Protein AF-A0A843WQ43-F1 (afdb_monomer)

Foldseek 3Di:
DDDDDDDDDPPPPVVVVVVVVFDWFWWFFDPPPDPDDDTDIDTHTPDDVVNCVCQQADCPDPPHRIDTPVRVVVVVPPDPPPD

Nearest PDB structures (foldseek):
  8glv-assembly1_JG  TM=2.025E-01  e=5.378E+00  Chlamydomonas reinhardt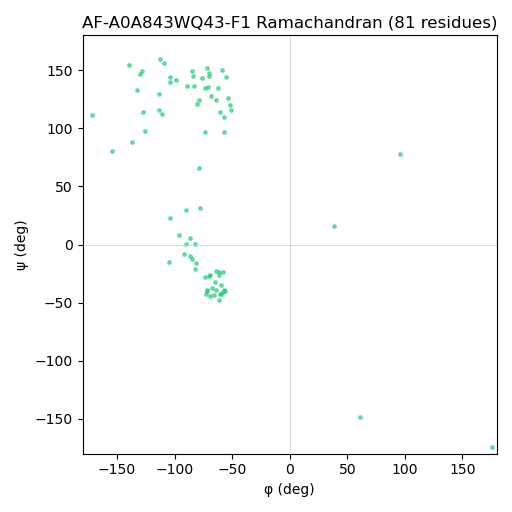ii
  2cq4-assembly1_A  TM=2.218E-01  e=8.362E+00  Homo sapiens

Solvent-accessible surface area (backbone atoms only — not comparable to full-atom values): 5379 Å² total; per-residue (Å²): 136,92,81,89,82,81,88,74,89,70,84,52,63,61,56,55,55,46,56,76,64,40,53,69,47,51,24,34,62,33,84,91,62,50,91,62,97,60,96,57,83,45,81,42,67,40,81,49,86,62,61,69,50,50,65,60,66,28,67,59,56,95,83,29,40,22,42,42,46,67,67,50,50,63,70,66,53,69,82,77,78,85,123

Mean predicted aligned error: 12.24 Å

Sequence (83 aa):
MAGVGGGTDKKYPLFVKLALSCICRFGFHRPPFNSVNHLHLHCLALPFIPRWKTVKYASLGPLGGFIEAEKLLEKLKPPTETK

Organism: Colocasia esculenta (NCBI:txid4460)

Structure (mmCIF, N/CA/C/O backbone):
data_AF-A0A843WQ43-F1
#
_entry.id   AF-A0A843WQ43-F1
#
loop_
_atom_site.group_PDB
_atom_site.id
_atom_site.type_symbol
_atom_site.label_atom_id
_atom_site.label_alt_id
_atom_site.label_comp_id
_atom_site.label_asym_id
_atom_site.label_entity_id
_atom_site.label_seq_id
_atom_site.pdbx_PDB_ins_code
_atom_site.Ca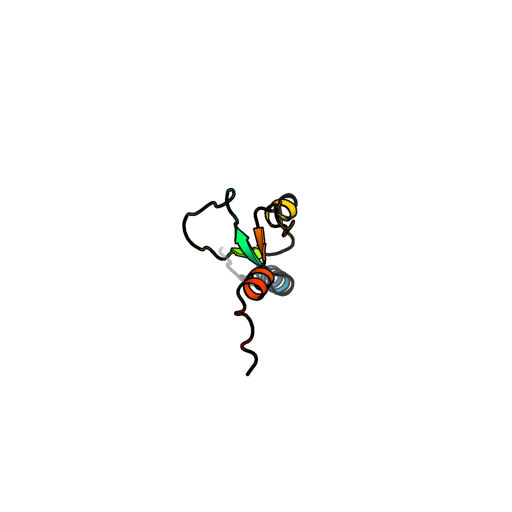rtn_x
_atom_site.Cartn_y
_atom_site.Cartn_z
_atom_site.occupancy
_atom_site.B_iso_or_equiv
_atom_site.auth_seq_id
_atom_site.auth_comp_id
_atom_site.auth_asym_id
_atom_site.auth_atom_id
_atom_site.pdbx_PDB_model_num
ATOM 1 N N . MET A 1 1 ? 28.925 -31.541 -39.762 1.00 40.94 1 MET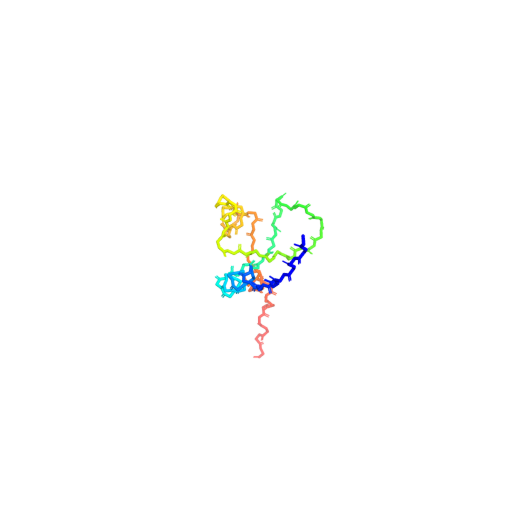 A N 1
ATOM 2 C CA . MET A 1 1 ? 29.330 -32.410 -38.640 1.00 40.94 1 MET A CA 1
ATOM 3 C C . MET A 1 1 ? 28.958 -31.682 -37.360 1.00 40.94 1 MET A C 1
ATOM 5 O O . MET A 1 1 ? 29.388 -30.552 -37.175 1.00 40.94 1 MET A O 1
ATOM 9 N N . ALA A 1 2 ? 28.028 -32.252 -36.597 1.00 43.50 2 ALA A N 1
ATOM 10 C CA . ALA A 1 2 ? 27.489 -31.672 -35.374 1.00 43.50 2 ALA A CA 1
ATOM 11 C C . ALA A 1 2 ? 28.535 -31.672 -34.248 1.00 43.50 2 ALA A C 1
ATOM 13 O O . ALA A 1 2 ? 29.347 -32.589 -34.161 1.00 43.50 2 ALA A O 1
ATOM 14 N N . GLY A 1 3 ? 28.467 -30.668 -33.376 1.00 37.44 3 GLY A N 1
ATOM 15 C CA . GLY A 1 3 ? 29.241 -30.577 -32.142 1.00 37.44 3 GLY A CA 1
ATOM 16 C C . GLY A 1 3 ? 28.497 -29.708 -31.134 1.00 37.44 3 GLY A C 1
ATOM 17 O O . GLY A 1 3 ? 28.755 -28.517 -31.021 1.00 37.44 3 GLY A O 1
ATOM 18 N N . VAL A 1 4 ? 27.512 -30.311 -30.469 1.00 48.66 4 VAL A N 1
ATOM 19 C CA . VAL A 1 4 ? 26.787 -29.773 -29.310 1.00 48.66 4 VAL A CA 1
ATOM 20 C C . VAL A 1 4 ? 27.725 -29.784 -28.101 1.00 48.66 4 VAL A C 1
ATOM 22 O O . VAL A 1 4 ? 28.369 -30.800 -27.852 1.00 48.66 4 VAL A O 1
ATOM 25 N N . GLY A 1 5 ? 27.773 -28.705 -27.314 1.00 36.75 5 GLY A N 1
ATOM 26 C CA . GLY A 1 5 ? 28.490 -28.724 -26.038 1.00 36.75 5 GLY A CA 1
ATOM 27 C C . GLY A 1 5 ? 28.283 -27.484 -25.169 1.00 36.75 5 GLY A C 1
ATOM 28 O O . GLY A 1 5 ? 28.811 -26.422 -25.472 1.00 36.75 5 GLY A O 1
ATOM 29 N N . GLY A 1 6 ? 27.581 -27.667 -24.045 1.00 36.00 6 GLY A N 1
ATOM 30 C CA . GLY A 1 6 ? 27.904 -26.990 -22.783 1.00 36.00 6 GLY A CA 1
ATOM 31 C C . GLY A 1 6 ? 27.145 -25.707 -22.446 1.00 36.00 6 GLY A C 1
ATOM 32 O O . GLY A 1 6 ? 27.704 -24.616 -22.505 1.00 36.00 6 GLY A O 1
ATOM 33 N N . GLY A 1 7 ? 25.900 -25.843 -21.980 1.00 50.94 7 GLY A N 1
ATOM 34 C CA . GLY A 1 7 ? 25.278 -24.826 -21.132 1.00 50.94 7 GLY A CA 1
ATOM 35 C C . GLY A 1 7 ? 26.051 -24.668 -19.818 1.00 50.94 7 GLY A C 1
ATOM 36 O O . GLY A 1 7 ? 26.424 -25.656 -19.199 1.00 50.94 7 GLY A O 1
ATOM 37 N N . THR A 1 8 ? 26.302 -23.422 -19.410 1.00 46.12 8 THR A N 1
ATOM 38 C CA . THR A 1 8 ? 26.719 -23.077 -18.042 1.00 46.12 8 THR A CA 1
ATOM 39 C C . THR A 1 8 ? 25.952 -21.831 -17.585 1.00 46.12 8 THR A C 1
ATOM 41 O O . THR A 1 8 ? 26.327 -20.694 -17.859 1.00 46.12 8 THR A O 1
ATOM 44 N N . ASP A 1 9 ? 24.770 -22.047 -17.011 1.00 54.25 9 ASP A N 1
ATOM 45 C CA . ASP A 1 9 ? 24.276 -21.618 -15.684 1.00 54.25 9 ASP A CA 1
ATOM 46 C C . ASP A 1 9 ? 24.623 -20.224 -15.112 1.00 54.25 9 ASP A C 1
ATOM 48 O O . ASP A 1 9 ? 24.417 -19.969 -13.926 1.00 54.25 9 ASP A O 1
ATOM 52 N N . LYS A 1 10 ? 25.105 -19.262 -15.902 1.00 49.59 10 LYS A N 1
ATOM 53 C CA . LYS A 1 10 ? 25.520 -17.933 -15.404 1.00 49.59 10 LYS A CA 1
ATOM 54 C C . LYS A 1 10 ? 24.448 -16.848 -15.526 1.00 49.59 10 LYS A C 1
ATOM 56 O O . LYS A 1 10 ? 24.730 -15.684 -15.257 1.00 49.59 10 LYS A O 1
ATOM 61 N N . LYS A 1 11 ? 23.212 -17.195 -15.901 1.00 47.97 11 LYS A N 1
ATOM 62 C CA . LYS A 1 11 ? 22.121 -16.213 -16.078 1.00 47.97 11 LYS A CA 1
ATOM 63 C C . LYS A 1 11 ? 21.424 -15.820 -14.767 1.00 47.97 11 LYS A C 1
ATOM 65 O O . LYS A 1 11 ? 20.838 -14.746 -14.681 1.00 47.97 11 LYS A O 1
ATOM 70 N N . TYR A 1 12 ? 21.528 -16.655 -13.736 1.00 51.22 12 TYR A N 1
ATOM 71 C CA . TYR A 1 12 ? 20.805 -16.504 -12.469 1.00 51.22 12 TYR A CA 1
ATOM 72 C C . TYR A 1 12 ? 21.605 -16.003 -11.243 1.00 51.22 12 TYR A C 1
ATOM 74 O O . TYR A 1 12 ? 20.955 -15.553 -10.298 1.00 51.22 12 TYR A O 1
ATOM 82 N N . PRO A 1 13 ? 22.959 -15.977 -11.192 1.00 52.78 13 PRO A N 1
ATOM 83 C CA . PRO A 1 13 ? 23.663 -15.547 -9.983 1.00 52.78 13 PRO A CA 1
ATOM 84 C C . PRO A 1 13 ? 23.514 -14.041 -9.728 1.00 52.78 13 PRO A C 1
ATOM 86 O O . PRO A 1 13 ? 23.538 -13.618 -8.576 1.00 52.78 13 PRO A O 1
ATOM 89 N N . LEU A 1 14 ? 23.298 -13.230 -10.774 1.00 56.19 14 LEU A N 1
ATOM 90 C CA . LEU A 1 14 ? 23.022 -11.800 -10.621 1.00 56.19 14 LEU A CA 1
ATOM 91 C C . LEU A 1 14 ? 21.618 -11.554 -10.058 1.00 56.19 14 LEU A C 1
ATOM 93 O O . LEU A 1 14 ? 21.465 -10.701 -9.197 1.00 56.19 14 LEU A O 1
ATOM 97 N N . PHE A 1 15 ? 20.613 -12.324 -10.488 1.00 54.59 15 PHE A N 1
ATOM 98 C CA . PHE A 1 15 ? 19.235 -12.171 -10.012 1.00 54.59 15 PHE A CA 1
ATOM 99 C C . PHE A 1 15 ? 19.099 -12.567 -8.535 1.00 54.59 15 PHE A C 1
ATOM 101 O O . PHE A 1 15 ? 18.418 -11.883 -7.781 1.00 54.59 15 PHE A O 1
ATOM 108 N N . VAL A 1 16 ? 19.813 -13.612 -8.098 1.00 56.62 16 VAL A N 1
ATOM 109 C CA . VAL A 1 16 ? 19.838 -14.043 -6.688 1.00 56.62 16 VAL A CA 1
ATOM 110 C C . VAL A 1 16 ? 20.623 -13.064 -5.805 1.00 56.62 16 VAL A C 1
ATOM 112 O O . VAL A 1 16 ? 20.169 -12.734 -4.713 1.00 5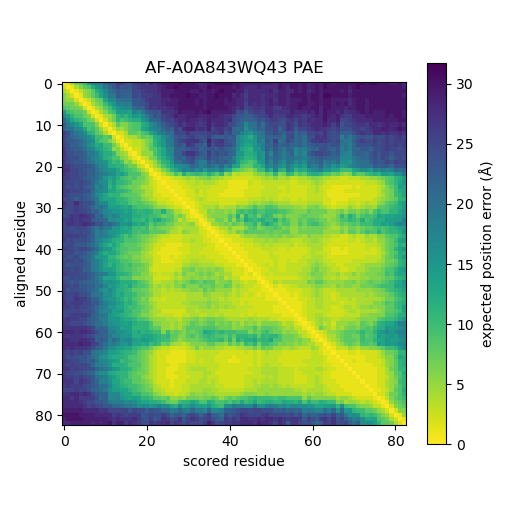6.62 16 VAL A O 1
ATOM 115 N N . LYS A 1 17 ? 21.755 -12.518 -6.278 1.00 51.12 17 LYS A N 1
ATOM 116 C CA . LYS A 1 17 ? 22.465 -11.434 -5.566 1.00 51.12 17 LYS A CA 1
ATOM 117 C C . LYS A 1 17 ? 21.632 -10.157 -5.475 1.00 51.12 17 LYS A C 1
ATOM 119 O O . LYS A 1 17 ? 21.640 -9.502 -4.438 1.00 51.12 17 LYS A O 1
ATOM 124 N N . LEU A 1 18 ? 20.907 -9.821 -6.543 1.00 55.12 18 LEU A N 1
ATOM 125 C CA . LEU A 1 18 ? 20.011 -8.674 -6.562 1.00 55.12 18 LEU A CA 1
ATOM 126 C C . LEU A 1 18 ? 18.854 -8.895 -5.586 1.00 55.12 18 LEU A C 1
ATOM 128 O O . LEU A 1 18 ? 18.607 -8.004 -4.788 1.00 55.12 18 LEU A O 1
ATOM 132 N N . ALA A 1 19 ? 18.255 -10.092 -5.556 1.00 56.12 19 ALA A N 1
ATOM 133 C CA . ALA A 1 19 ? 17.202 -10.479 -4.614 1.00 56.12 19 ALA A CA 1
ATOM 134 C C . ALA A 1 19 ? 17.643 -10.401 -3.143 1.00 56.12 19 ALA A C 1
ATOM 136 O O . ALA A 1 19 ? 16.849 -9.992 -2.302 1.00 56.12 19 ALA A O 1
ATOM 137 N N . LEU A 1 20 ? 18.909 -10.706 -2.832 1.00 58.19 20 LEU A N 1
ATOM 138 C CA . LEU A 1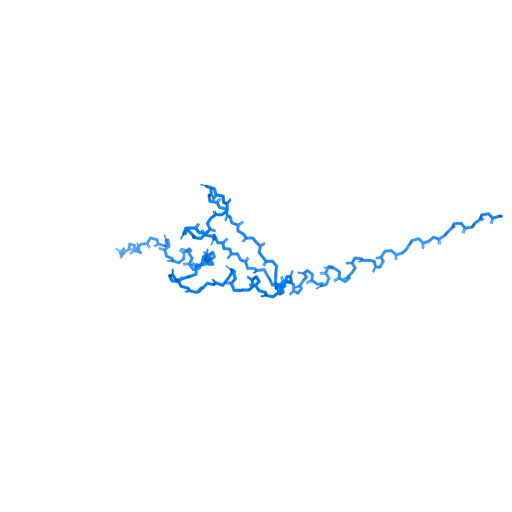 20 ? 19.470 -10.485 -1.492 1.00 58.19 20 LEU A CA 1
ATOM 139 C C . LEU A 1 20 ? 19.639 -8.990 -1.148 1.00 58.19 20 LEU A C 1
ATOM 141 O O . LEU A 1 20 ? 19.622 -8.629 0.023 1.00 58.19 20 LEU A O 1
ATOM 145 N N . SER A 1 21 ? 19.794 -8.121 -2.154 1.00 59.66 21 SER A N 1
ATOM 146 C CA . SER A 1 21 ? 19.830 -6.654 -1.995 1.00 59.66 21 SER A CA 1
ATOM 147 C C . SER A 1 21 ? 18.463 -5.972 -2.149 1.00 59.66 21 SER A C 1
ATOM 149 O O . SER A 1 21 ? 18.344 -4.769 -1.910 1.00 59.66 21 SER A O 1
ATOM 151 N N . CYS A 1 22 ? 17.432 -6.710 -2.571 1.00 62.47 22 CYS A N 1
ATOM 152 C CA . CYS A 1 22 ? 16.087 -6.188 -2.758 1.00 62.47 22 CYS A CA 1
ATOM 153 C C . CYS A 1 22 ? 15.454 -5.975 -1.388 1.00 62.47 22 CYS A C 1
ATOM 155 O O . CYS A 1 22 ? 14.894 -6.892 -0.791 1.00 62.47 22 CYS A O 1
ATOM 157 N N . ILE A 1 23 ? 15.514 -4.742 -0.897 1.00 81.19 23 ILE A N 1
ATOM 158 C CA . ILE A 1 23 ? 14.708 -4.333 0.249 1.00 81.19 23 ILE A CA 1
ATOM 159 C C . ILE A 1 23 ? 13.238 -4.419 -0.179 1.00 81.19 23 ILE A C 1
ATOM 161 O O . ILE A 1 23 ? 12.841 -3.824 -1.181 1.00 81.19 23 ILE A O 1
ATOM 165 N N . CYS A 1 24 ? 12.431 -5.169 0.565 1.00 87.88 24 CYS A N 1
ATOM 166 C CA . CYS A 1 24 ? 10.997 -5.282 0.321 1.00 87.88 24 CYS A CA 1
ATOM 167 C C . CYS A 1 24 ? 10.228 -4.355 1.260 1.00 87.88 24 CYS A C 1
ATOM 169 O O . CYS A 1 24 ? 10.566 -4.223 2.434 1.00 87.88 24 CYS A O 1
ATOM 171 N N . ARG A 1 25 ? 9.167 -3.731 0.748 1.00 89.94 25 ARG A N 1
ATOM 172 C CA . ARG A 1 25 ? 8.214 -2.954 1.543 1.00 89.94 25 ARG A CA 1
ATOM 173 C C . ARG A 1 25 ? 6.859 -3.642 1.543 1.00 89.94 25 ARG A C 1
ATOM 175 O O . ARG A 1 25 ? 6.316 -3.944 0.480 1.00 89.94 25 ARG A O 1
ATOM 182 N N . PHE A 1 26 ? 6.300 -3.817 2.735 1.00 93.50 26 PHE A N 1
ATOM 183 C CA . PHE A 1 26 ? 4.976 -4.390 2.933 1.00 93.50 26 PHE A CA 1
ATOM 184 C C . PHE A 1 26 ? 3.945 -3.315 3.273 1.00 93.50 26 PHE A C 1
ATOM 186 O O . PHE A 1 26 ? 4.224 -2.398 4.049 1.00 93.50 26 PHE A O 1
ATOM 193 N N . GLY A 1 27 ? 2.737 -3.419 2.719 1.00 93.88 27 GLY A N 1
ATOM 194 C CA . GLY A 1 27 ? 1.663 -2.487 3.065 1.00 93.88 27 GLY A CA 1
ATOM 195 C C . GLY A 1 27 ? 0.371 -2.659 2.277 1.00 93.88 27 GLY A C 1
ATOM 196 O O . GLY A 1 27 ? 0.222 -3.588 1.487 1.00 93.88 27 GLY A O 1
ATOM 197 N N . PHE A 1 28 ? -0.565 -1.743 2.505 1.00 92.81 28 PHE A N 1
ATOM 198 C CA . PHE A 1 28 ? -1.941 -1.798 2.015 1.00 92.81 28 PHE A CA 1
ATOM 199 C C . PHE A 1 28 ? -2.324 -0.497 1.300 1.00 92.81 28 PHE A C 1
ATOM 201 O O . PHE A 1 28 ? -1.861 0.587 1.670 1.00 92.81 28 PHE A O 1
ATOM 208 N N . HIS A 1 29 ? -3.207 -0.584 0.301 1.00 92.44 29 HIS A N 1
ATOM 209 C CA . HIS A 1 29 ? -3.845 0.601 -0.279 1.00 92.44 29 HIS A CA 1
ATOM 210 C C . HIS A 1 29 ? -4.946 1.133 0.643 1.00 92.44 29 HIS A C 1
ATOM 212 O O . HIS A 1 29 ? -5.683 0.360 1.255 1.00 92.44 29 HIS A O 1
ATOM 218 N N . ARG A 1 30 ? -5.081 2.458 0.708 1.00 87.06 30 ARG A N 1
ATOM 219 C CA . ARG A 1 30 ? -6.177 3.146 1.395 1.00 87.06 30 ARG A CA 1
ATOM 220 C C . ARG A 1 30 ? -7.195 3.693 0.391 1.00 87.06 30 ARG A C 1
ATOM 222 O O . ARG A 1 30 ? -6.784 4.176 -0.669 1.00 87.06 30 ARG A O 1
ATOM 229 N N . PRO A 1 31 ? -8.498 3.673 0.724 1.00 83.75 31 PRO A N 1
ATOM 230 C CA . PRO A 1 31 ? -9.510 4.353 -0.072 1.00 83.75 31 PRO A CA 1
ATOM 231 C C . PRO A 1 31 ? -9.210 5.846 -0.267 1.00 83.75 31 PRO A C 1
ATOM 233 O O . PRO A 1 31 ? -8.670 6.468 0.651 1.00 83.75 31 PRO A O 1
ATOM 236 N N . PRO A 1 32 ? -9.535 6.427 -1.441 1.00 79.88 32 PRO A N 1
ATOM 237 C CA . PRO A 1 32 ? -10.249 5.825 -2.582 1.00 79.88 32 PRO A CA 1
ATOM 238 C C . PRO A 1 32 ? -9.347 5.080 -3.590 1.00 79.88 32 PRO A C 1
ATOM 240 O O . PRO A 1 32 ? -9.812 4.661 -4.645 1.00 79.88 32 PRO A O 1
ATOM 243 N N . PHE A 1 33 ? -8.049 4.927 -3.315 1.00 76.69 33 PHE A N 1
ATOM 244 C CA . PHE A 1 33 ? -7.064 4.398 -4.272 1.00 76.69 33 PHE A CA 1
ATOM 245 C C . PHE A 1 33 ? -6.898 2.871 -4.213 1.00 76.69 33 PHE A C 1
ATOM 247 O O . PHE A 1 33 ? -5.824 2.327 -4.482 1.00 76.69 33 PHE A O 1
ATOM 254 N N . ASN A 1 34 ? -7.957 2.164 -3.843 1.00 75.38 34 ASN A N 1
ATOM 255 C CA . ASN A 1 34 ? -8.023 0.713 -3.788 1.00 75.38 34 ASN A CA 1
ATOM 256 C C . ASN A 1 34 ? -8.271 0.144 -5.192 1.00 75.38 34 ASN A C 1
ATOM 258 O O . ASN A 1 34 ? -9.262 0.447 -5.843 1.00 75.38 34 ASN A O 1
ATOM 262 N N . SER A 1 35 ? -7.353 -0.701 -5.667 1.00 76.25 35 SER A N 1
ATOM 263 C CA . SER A 1 35 ? -7.510 -1.413 -6.947 1.00 76.25 35 SER A CA 1
ATOM 264 C C . SER A 1 35 ? -8.388 -2.664 -6.835 1.00 76.25 35 SER A C 1
ATOM 266 O O . SER A 1 35 ? -8.812 -3.205 -7.849 1.00 76.25 35 SER A O 1
ATOM 268 N N . VAL A 1 36 ? -8.626 -3.147 -5.612 1.00 84.25 36 VAL A N 1
ATOM 269 C CA . VAL A 1 36 ? -9.418 -4.344 -5.305 1.00 84.25 36 VAL A CA 1
ATOM 270 C C . VAL A 1 36 ? -10.279 -4.100 -4.065 1.00 84.25 36 VAL A C 1
ATOM 272 O O . VAL A 1 36 ? -9.925 -3.285 -3.213 1.00 84.25 36 VAL A O 1
ATOM 275 N N . ASN A 1 37 ? -11.395 -4.825 -3.953 1.00 85.06 37 ASN A N 1
ATOM 276 C CA . ASN A 1 37 ? -12.384 -4.640 -2.880 1.00 85.06 37 ASN A CA 1
ATOM 277 C C . ASN A 1 37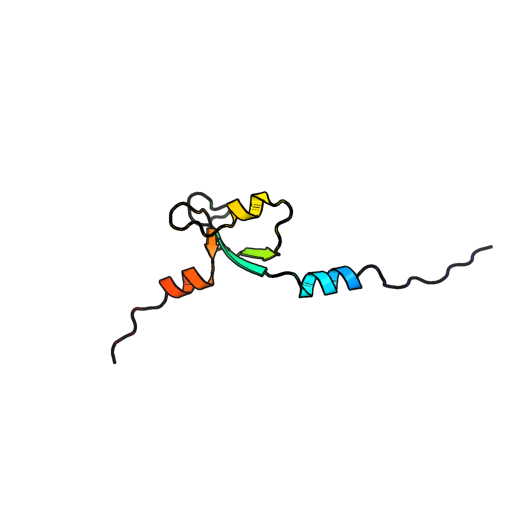 ? -12.126 -5.494 -1.627 1.00 85.06 37 ASN A C 1
ATOM 279 O O . ASN A 1 37 ? -12.907 -5.440 -0.683 1.00 85.06 37 ASN A O 1
ATOM 283 N N .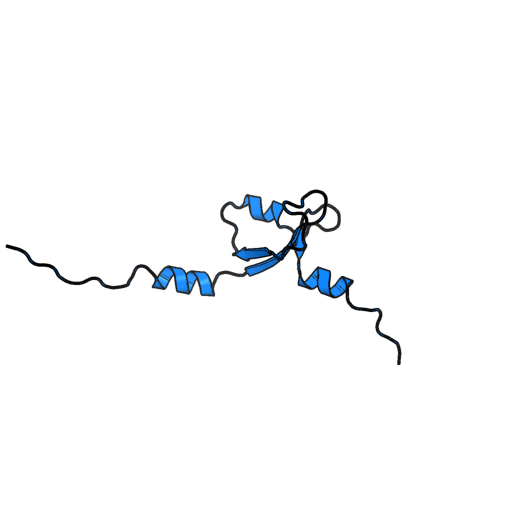 HIS A 1 38 ? -11.057 -6.292 -1.609 1.00 88.12 38 HIS A N 1
ATOM 284 C CA . HIS A 1 38 ? -10.668 -7.109 -0.460 1.00 88.12 38 HIS A CA 1
ATOM 285 C C . HIS A 1 38 ? -9.354 -6.613 0.145 1.00 88.12 38 HIS A C 1
ATOM 287 O O . HIS A 1 38 ? -8.562 -5.934 -0.513 1.00 88.12 38 HIS A O 1
ATOM 293 N N . LEU A 1 39 ? -9.115 -6.978 1.405 1.00 90.06 39 LEU A N 1
ATOM 294 C CA . LEU A 1 39 ? -7.845 -6.714 2.068 1.00 90.06 39 LEU A CA 1
ATOM 295 C C . LEU A 1 39 ? -6.718 -7.416 1.301 1.00 90.06 39 LEU A C 1
ATOM 297 O O . LEU A 1 39 ? -6.666 -8.640 1.243 1.00 90.06 39 LEU A O 1
ATOM 301 N N . HIS A 1 40 ? -5.819 -6.631 0.715 1.00 93.12 40 HIS A N 1
ATOM 302 C CA . HIS A 1 40 ? -4.732 -7.128 -0.120 1.00 93.12 40 HIS A CA 1
ATOM 303 C C . HIS A 1 40 ? -3.404 -6.557 0.376 1.00 93.12 40 HIS A C 1
ATOM 305 O O . HIS A 1 40 ? -3.172 -5.347 0.316 1.00 93.12 40 HIS A O 1
ATOM 311 N N . LEU A 1 41 ? -2.540 -7.440 0.881 1.00 93.31 41 LEU A N 1
ATOM 312 C CA . LEU A 1 41 ? -1.179 -7.102 1.282 1.00 93.31 41 LEU A CA 1
ATOM 313 C C . LEU A 1 41 ? -0.274 -7.019 0.050 1.00 93.31 41 LEU A C 1
ATOM 315 O O . LEU A 1 41 ? -0.127 -7.986 -0.694 1.00 93.31 41 LEU A O 1
ATOM 319 N N . HIS A 1 42 ? 0.392 -5.886 -0.126 1.00 93.12 42 HIS A N 1
ATOM 320 C CA . HIS A 1 42 ? 1.438 -5.726 -1.126 1.00 93.12 42 HIS A CA 1
ATOM 321 C C . HIS A 1 42 ? 2.800 -6.110 -0.556 1.00 93.12 42 HIS A C 1
ATOM 323 O O . HIS A 1 42 ? 3.156 -5.670 0.533 1.00 93.12 42 HIS A O 1
ATOM 329 N N . CYS A 1 43 ? 3.581 -6.853 -1.340 1.00 93.12 43 CYS A N 1
ATOM 330 C CA . CYS A 1 43 ? 5.024 -7.009 -1.177 1.00 93.12 43 CYS A CA 1
ATOM 331 C C . CYS A 1 43 ? 5.705 -6.299 -2.352 1.00 93.12 43 CYS A C 1
ATOM 333 O O . CYS A 1 43 ? 5.532 -6.691 -3.508 1.00 93.12 43 CYS A O 1
ATOM 335 N N . LEU A 1 44 ? 6.408 -5.203 -2.076 1.00 90.81 44 LEU A N 1
ATOM 336 C CA . LEU A 1 44 ? 6.966 -4.315 -3.091 1.00 90.81 44 LEU A CA 1
ATOM 337 C C . LEU A 1 44 ? 8.491 -4.360 -3.049 1.00 90.81 44 LEU A C 1
ATOM 339 O O . LEU A 1 44 ? 9.088 -3.931 -2.066 1.00 90.81 44 LEU A O 1
ATOM 343 N N . ALA A 1 45 ? 9.120 -4.833 -4.124 1.00 89.25 45 ALA A N 1
ATOM 344 C CA . ALA A 1 45 ? 10.573 -4.812 -4.254 1.00 89.25 45 ALA A CA 1
ATOM 345 C C . ALA A 1 45 ? 11.087 -3.388 -4.530 1.00 89.25 45 ALA A C 1
ATOM 347 O O . ALA A 1 45 ? 10.541 -2.6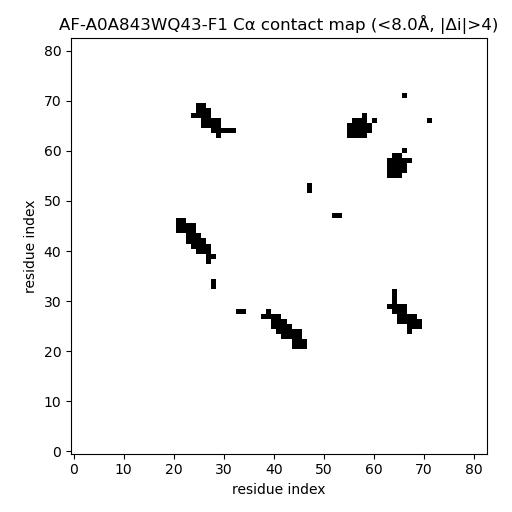69 -5.377 1.00 89.25 45 ALA A O 1
ATOM 348 N N . LEU A 1 46 ? 12.150 -2.997 -3.827 1.00 87.69 46 LEU A N 1
ATOM 349 C CA . LEU A 1 46 ? 12.859 -1.733 -4.005 1.00 87.69 46 LEU A CA 1
ATOM 350 C C . LEU A 1 46 ? 14.249 -1.955 -4.634 1.00 87.69 46 LEU A C 1
ATOM 352 O O . LEU A 1 46 ? 14.829 -3.031 -4.476 1.00 87.69 46 LEU A O 1
ATOM 356 N N . PRO A 1 47 ? 14.810 -0.929 -5.304 1.00 87.19 47 PRO A N 1
ATOM 357 C CA . PRO A 1 47 ? 14.179 0.355 -5.629 1.00 87.19 47 PRO A CA 1
ATOM 358 C C . PRO A 1 47 ? 13.108 0.210 -6.722 1.00 87.19 47 PRO A C 1
ATOM 360 O O . PRO A 1 47 ? 13.190 -0.661 -7.583 1.00 87.19 47 PRO A O 1
ATOM 363 N N . PHE A 1 48 ? 12.100 1.087 -6.723 1.00 85.75 48 PHE A N 1
ATOM 364 C CA . PHE A 1 48 ? 11.063 1.043 -7.751 1.00 85.75 48 PHE A CA 1
ATOM 365 C C . PHE A 1 48 ? 11.601 1.431 -9.134 1.00 85.75 48 PHE A C 1
ATOM 367 O O . PHE A 1 48 ? 12.153 2.517 -9.330 1.00 85.75 48 PHE A O 1
ATOM 374 N N . ILE A 1 49 ? 11.345 0.572 -10.119 1.00 84.44 49 ILE A N 1
ATOM 375 C CA . ILE A 1 49 ? 11.603 0.824 -11.537 1.00 84.44 49 ILE A CA 1
ATOM 376 C C . ILE A 1 49 ? 10.266 0.582 -12.242 1.00 84.44 49 ILE A C 1
ATOM 378 O O . ILE A 1 49 ? 9.868 -0.568 -12.427 1.00 84.44 49 ILE A O 1
ATOM 382 N N . PRO A 1 50 ? 9.474 1.623 -12.537 1.00 86.56 50 PRO A N 1
ATOM 383 C CA . PRO A 1 50 ? 9.814 3.047 -12.611 1.00 86.56 50 PRO A CA 1
ATOM 384 C C . PRO A 1 50 ? 9.776 3.809 -11.271 1.00 86.56 50 PRO A C 1
ATOM 386 O O . PRO A 1 50 ? 8.938 3.543 -10.410 1.00 86.56 50 PRO A O 1
ATOM 389 N N . ARG A 1 51 ? 10.628 4.840 -11.144 1.00 86.00 51 ARG A N 1
ATOM 390 C CA . ARG A 1 51 ? 10.824 5.622 -9.903 1.00 86.00 51 ARG A CA 1
ATOM 391 C C . ARG A 1 51 ? 9.577 6.364 -9.403 1.00 86.00 51 ARG A C 1
ATOM 393 O O . ARG A 1 51 ? 9.457 6.582 -8.204 1.00 86.00 51 ARG A O 1
ATOM 400 N N . TRP A 1 52 ? 8.626 6.723 -10.273 1.00 86.75 52 TRP A N 1
ATOM 401 C CA . TRP A 1 52 ? 7.385 7.402 -9.854 1.00 86.75 52 TRP A CA 1
ATOM 402 C C . TRP A 1 52 ? 6.512 6.532 -8.937 1.00 86.75 52 TRP A C 1
ATOM 404 O O . TRP A 1 52 ? 5.744 7.056 -8.130 1.00 86.75 52 TRP A O 1
ATOM 414 N N . LYS A 1 53 ? 6.670 5.199 -8.991 1.00 87.25 53 LYS A N 1
ATOM 415 C CA . LYS A 1 53 ? 5.989 4.283 -8.067 1.00 87.25 53 LYS A CA 1
ATOM 416 C C . LYS A 1 53 ? 6.392 4.525 -6.611 1.00 87.25 53 LYS A C 1
ATOM 418 O O . LYS A 1 53 ? 5.585 4.250 -5.732 1.00 87.25 53 LYS A O 1
ATOM 423 N N . THR A 1 54 ? 7.561 5.115 -6.349 1.00 87.12 54 THR A N 1
ATOM 424 C CA . THR A 1 54 ? 7.93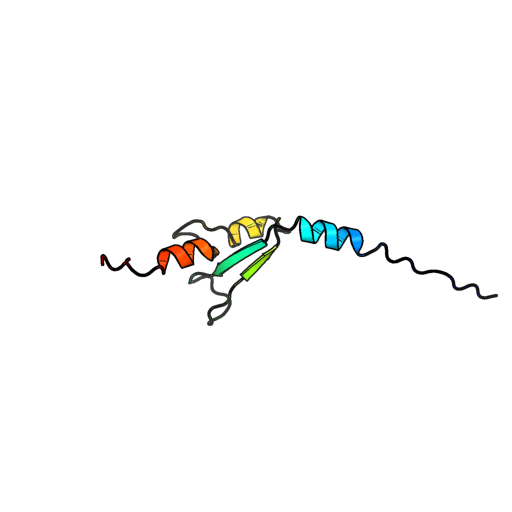9 5.550 -4.998 1.00 87.12 54 THR A CA 1
ATOM 425 C C . THR A 1 54 ? 6.911 6.512 -4.414 1.00 87.12 54 THR A C 1
ATOM 427 O O . THR A 1 54 ? 6.575 6.371 -3.249 1.00 87.12 54 THR A O 1
ATOM 430 N N . VAL A 1 55 ? 6.363 7.433 -5.217 1.00 86.00 55 VAL A N 1
ATOM 431 C CA . VAL A 1 55 ? 5.327 8.380 -4.771 1.00 86.00 55 VAL A CA 1
ATOM 432 C C . VAL A 1 55 ? 3.989 7.666 -4.571 1.00 86.00 55 VAL A C 1
ATOM 434 O O . VAL A 1 55 ? 3.333 7.866 -3.553 1.00 86.00 55 VAL A O 1
ATOM 437 N N . LYS A 1 56 ? 3.610 6.771 -5.496 1.00 84.00 56 LYS A N 1
ATOM 438 C CA . LYS A 1 56 ? 2.372 5.974 -5.394 1.00 84.00 56 LYS A CA 1
ATOM 439 C C . LYS A 1 56 ? 2.327 5.124 -4.116 1.00 84.00 56 LYS A C 1
ATOM 441 O O . LYS A 1 56 ? 1.279 5.027 -3.486 1.00 84.00 56 LYS A O 1
ATOM 446 N N . TYR A 1 57 ? 3.457 4.520 -3.747 1.00 85.69 57 TYR A N 1
ATOM 447 C CA . TYR A 1 57 ? 3.599 3.638 -2.583 1.00 85.69 57 TYR A CA 1
ATOM 448 C C . TYR A 1 57 ? 4.316 4.316 -1.403 1.00 85.69 57 TYR A C 1
ATOM 450 O O . TYR A 1 57 ? 4.905 3.645 -0.548 1.00 85.69 57 TYR A O 1
ATOM 458 N N . ALA A 1 58 ? 4.298 5.651 -1.356 1.00 83.75 58 ALA A N 1
ATOM 459 C CA . ALA A 1 58 ? 4.798 6.408 -0.220 1.00 83.75 58 ALA A CA 1
ATOM 460 C C . ALA A 1 58 ? 3.734 6.500 0.879 1.00 83.75 58 ALA A C 1
ATOM 462 O O . ALA A 1 58 ? 2.564 6.807 0.635 1.00 83.75 58 ALA A O 1
ATOM 463 N N . SER A 1 59 ? 4.170 6.302 2.121 1.00 80.69 59 SER A N 1
ATOM 464 C CA . SER A 1 59 ? 3.357 6.503 3.320 1.00 80.69 59 SER A CA 1
ATOM 465 C C . SER A 1 59 ? 3.277 8.002 3.663 1.00 80.69 59 SER A C 1
ATOM 467 O O . SER A 1 59 ? 3.802 8.452 4.678 1.00 80.69 59 SER A O 1
ATOM 469 N N . LEU A 1 60 ? 2.632 8.807 2.807 1.00 79.50 60 LEU A N 1
ATOM 470 C CA . LEU A 1 60 ? 2.499 10.273 2.971 1.00 79.50 60 LEU A CA 1
ATOM 471 C C . LEU A 1 60 ? 1.422 10.689 3.996 1.00 79.50 60 LEU A C 1
ATOM 473 O O . LEU A 1 60 ? 0.760 11.715 3.850 1.00 79.50 60 LEU A O 1
ATOM 477 N N . GLY A 1 61 ? 1.191 9.880 5.033 1.00 74.31 61 GLY A N 1
ATOM 478 C CA . GLY A 1 61 ? 0.175 10.181 6.048 1.00 74.31 61 GLY A CA 1
ATOM 479 C C . GLY A 1 61 ? -1.244 10.266 5.454 1.00 74.31 61 GLY A C 1
ATOM 480 O O . GLY A 1 61 ? -1.535 9.546 4.504 1.00 74.31 61 GLY A O 1
ATOM 481 N N . PRO A 1 62 ? -2.165 11.094 5.975 1.00 68.50 62 PRO A N 1
ATOM 482 C CA . PRO A 1 62 ? -3.572 11.103 5.547 1.00 68.50 62 PRO A CA 1
ATOM 483 C C . PRO A 1 62 ? -3.773 11.382 4.048 1.00 68.50 62 PRO A C 1
ATOM 485 O O . PRO A 1 62 ? -4.751 10.912 3.484 1.00 68.50 62 PRO A O 1
ATOM 488 N N . LEU A 1 63 ? -2.813 12.043 3.396 1.00 74.62 63 LEU A N 1
ATOM 489 C CA . LEU A 1 63 ? -2.848 12.372 1.968 1.00 74.62 63 LEU A CA 1
ATOM 490 C C . LEU A 1 63 ? -2.331 11.243 1.054 1.00 74.62 63 LEU A C 1
ATOM 492 O O . LEU A 1 63 ? -2.505 11.300 -0.159 1.00 74.62 63 LEU A O 1
ATOM 496 N N . GLY A 1 64 ? -1.676 10.220 1.612 1.00 79.06 64 GLY A N 1
ATOM 497 C CA . GLY A 1 64 ? -1.139 9.092 0.847 1.00 79.06 64 GLY A CA 1
ATOM 498 C C . GLY A 1 64 ? -2.170 7.993 0.571 1.00 79.06 64 GLY A C 1
ATOM 499 O O . GLY A 1 64 ? -2.984 7.663 1.427 1.00 79.06 64 GLY A O 1
ATOM 500 N N . GLY A 1 65 ? -2.083 7.351 -0.595 1.00 88.25 65 GLY A N 1
ATOM 501 C CA . GLY A 1 65 ? -2.908 6.185 -0.942 1.00 88.25 65 GLY A CA 1
ATOM 502 C C . GLY A 1 65 ? -2.392 4.851 -0.388 1.00 88.25 65 GLY A C 1
ATOM 503 O O . GLY A 1 65 ? -3.000 3.816 -0.636 1.00 88.25 65 GLY A O 1
ATOM 504 N N . PHE A 1 66 ? -1.276 4.853 0.347 1.00 91.88 66 PHE A N 1
ATOM 505 C CA . PHE A 1 66 ? -0.620 3.649 0.861 1.00 91.88 66 PHE A CA 1
ATOM 506 C C . PHE A 1 66 ? -0.332 3.774 2.363 1.00 91.88 66 PHE A C 1
ATOM 508 O O . PHE A 1 66 ? -0.103 4.878 2.872 1.00 91.88 66 PHE A O 1
ATOM 515 N N . ILE A 1 67 ? -0.386 2.659 3.090 1.00 92.06 67 ILE A N 1
ATOM 516 C CA . ILE A 1 67 ? 0.032 2.550 4.493 1.00 92.06 67 ILE A CA 1
ATOM 517 C C . ILE A 1 67 ? 0.923 1.320 4.664 1.00 92.06 67 ILE A C 1
ATOM 519 O O . ILE A 1 67 ? 0.600 0.239 4.179 1.00 92.06 67 ILE A O 1
ATOM 523 N N . GLU A 1 68 ? 2.054 1.492 5.343 1.00 93.12 68 GLU A N 1
ATOM 524 C CA . GLU A 1 68 ? 2.978 0.396 5.646 1.00 93.12 68 GLU A CA 1
ATOM 525 C C . GLU A 1 68 ? 2.381 -0.554 6.685 1.00 93.12 68 GLU A C 1
ATOM 527 O O . GLU A 1 68 ? 1.661 -0.127 7.592 1.00 93.12 68 GLU A O 1
ATOM 532 N N . ALA A 1 69 ? 2.677 -1.846 6.538 1.00 93.12 69 ALA A N 1
ATOM 533 C CA . ALA A 1 69 ? 2.079 -2.894 7.359 1.00 93.12 69 ALA A CA 1
ATOM 534 C C . ALA A 1 69 ? 2.398 -2.715 8.852 1.00 93.12 69 ALA A C 1
ATOM 536 O O . ALA A 1 69 ? 1.504 -2.814 9.687 1.00 93.12 69 ALA A O 1
ATOM 537 N N . GLU A 1 70 ? 3.643 -2.372 9.179 1.00 91.50 70 GLU A N 1
ATOM 538 C CA . GLU A 1 70 ? 4.109 -2.148 10.554 1.00 91.50 70 GLU A CA 1
ATOM 539 C C . GLU A 1 70 ? 3.358 -0.988 11.218 1.00 91.50 70 GLU A C 1
ATOM 541 O O . GLU A 1 70 ? 2.782 -1.137 12.293 1.00 91.50 70 GLU A O 1
ATOM 546 N N . LYS A 1 71 ? 3.250 0.143 10.515 1.00 90.12 71 LYS A N 1
ATOM 547 C CA . LYS A 1 71 ? 2.521 1.325 10.990 1.00 90.12 71 LYS A CA 1
ATOM 548 C C . LYS A 1 71 ? 1.022 1.074 11.145 1.00 90.12 71 LYS A C 1
ATOM 550 O O . LYS A 1 71 ? 0.372 1.689 11.989 1.00 90.12 71 LYS A O 1
ATOM 555 N N . LEU A 1 72 ? 0.442 0.212 10.309 1.00 90.81 72 LEU A N 1
ATOM 556 C CA . LEU A 1 72 ? -0.944 -0.216 10.481 1.00 90.81 72 LEU A CA 1
ATOM 557 C C . LEU A 1 72 ? -1.084 -1.104 11.720 1.00 90.81 72 LEU A C 1
ATOM 559 O O . LEU A 1 72 ? -2.001 -0.892 12.507 1.00 90.81 72 LEU A O 1
ATOM 563 N N . LEU A 1 73 ? -0.164 -2.048 11.920 1.00 91.56 73 LEU A N 1
ATOM 564 C CA . LEU A 1 73 ? -0.175 -2.936 13.077 1.00 91.56 73 LEU A CA 1
ATOM 565 C C . LEU A 1 73 ? -0.073 -2.147 14.385 1.00 91.56 73 LEU A C 1
ATOM 567 O O . LEU A 1 73 ? -0.831 -2.414 15.309 1.00 91.56 73 LEU A O 1
ATOM 571 N N . GLU A 1 74 ? 0.790 -1.132 14.446 1.00 91.00 74 GLU A N 1
ATOM 572 C CA . GLU A 1 74 ? 0.896 -0.224 15.595 1.00 91.00 74 GLU A CA 1
ATOM 573 C C . GLU A 1 74 ? -0.424 0.470 15.937 1.00 91.00 74 GLU A C 1
ATOM 575 O O . GLU A 1 74 ? -0.749 0.605 17.112 1.00 91.00 74 GLU A O 1
ATOM 580 N N . LYS A 1 75 ? -1.202 0.868 14.925 1.00 89.06 75 LYS A N 1
ATOM 581 C CA . LYS A 1 75 ? -2.518 1.496 15.118 1.00 89.06 75 LYS A CA 1
ATOM 582 C C . LYS A 1 75 ? -3.603 0.517 15.552 1.00 89.06 75 LYS A C 1
ATOM 584 O O . LYS A 1 75 ? -4.579 0.940 16.158 1.00 89.06 75 LYS A O 1
ATOM 589 N N . LEU A 1 76 ? -3.463 -0.752 15.179 1.00 90.38 76 LEU A N 1
ATOM 590 C CA . LEU A 1 76 ? -4.414 -1.809 15.517 1.00 90.38 76 LEU A CA 1
ATOM 591 C C . LEU A 1 76 ? -4.123 -2.452 16.871 1.00 90.38 76 LEU A C 1
ATOM 593 O O . LEU A 1 76 ? -4.950 -3.232 17.342 1.00 90.38 76 LEU A O 1
ATOM 597 N N . LYS A 1 77 ? -2.967 -2.162 17.489 1.00 89.69 77 LYS A N 1
ATOM 598 C CA . LYS A 1 77 ? -2.664 -2.665 18.828 1.00 89.69 77 LYS A CA 1
ATOM 599 C C . LYS A 1 77 ? -3.813 -2.270 19.760 1.00 89.69 77 LYS A C 1
ATOM 601 O O . LYS A 1 77 ? -4.167 -1.088 19.802 1.00 89.69 77 LYS A O 1
ATOM 606 N N . PRO A 1 78 ? -4.409 -3.236 20.478 1.00 86.31 78 PRO A N 1
ATOM 607 C CA . PRO A 1 78 ? -5.439 -2.914 21.446 1.00 86.31 78 PRO A CA 1
ATOM 608 C C . PRO A 1 78 ? -4.854 -1.946 22.483 1.00 86.31 78 PRO A C 1
ATOM 610 O O . PRO A 1 78 ? -3.647 -2.007 22.752 1.00 86.31 78 PRO A O 1
ATOM 613 N N . PRO A 1 79 ? -5.675 -1.062 23.077 1.00 76.00 79 PRO A N 1
ATOM 614 C CA . PRO A 1 79 ? -5.264 -0.334 24.266 1.00 76.00 79 PRO A CA 1
ATOM 615 C C . PRO A 1 79 ? -4.776 -1.375 25.269 1.00 76.00 79 PRO A C 1
ATOM 617 O O . PRO A 1 79 ? -5.514 -2.301 25.598 1.00 76.00 79 PRO A O 1
ATOM 620 N N . THR A 1 80 ? -3.513 -1.286 25.677 1.00 70.75 80 THR A N 1
ATOM 621 C CA . THR A 1 80 ? -2.961 -2.142 26.724 1.00 70.75 80 THR A CA 1
ATOM 622 C C . THR A 1 80 ? -3.898 -2.085 27.920 1.00 70.75 80 THR A C 1
ATOM 624 O O . THR A 1 80 ? -4.063 -1.012 28.499 1.00 70.75 80 THR A O 1
ATOM 627 N N . GLU A 1 81 ? -4.519 -3.214 28.267 1.00 61.75 81 GLU A N 1
ATOM 628 C CA . GLU A 1 81 ? -5.177 -3.356 29.559 1.00 61.75 81 GLU A CA 1
ATOM 629 C C . GLU A 1 81 ? -4.116 -3.090 30.626 1.00 61.75 81 GLU A C 1
ATOM 631 O O . GLU A 1 81 ? -3.161 -3.851 30.789 1.00 61.75 81 GLU A O 1
ATOM 636 N N . THR A 1 82 ? -4.249 -1.959 31.312 1.00 53.38 82 THR A N 1
ATOM 637 C CA . THR A 1 82 ? -3.651 -1.742 32.625 1.00 53.38 82 THR A CA 1
ATOM 638 C C . THR A 1 82 ? -4.174 -2.843 33.537 1.00 53.38 82 THR A C 1
ATOM 640 O O . THR A 1 82 ? -5.305 -2.763 34.013 1.00 53.38 82 THR A O 1
ATOM 643 N N . LYS A 1 83 ? -3.370 -3.896 33.686 1.00 45.78 83 LYS A N 1
ATOM 644 C CA . LYS A 1 83 ? -3.530 -4.914 34.720 1.00 45.78 83 LYS A CA 1
ATOM 645 C C . LYS A 1 83 ? -3.082 -4.360 36.066 1.00 45.78 83 LYS A C 1
ATOM 647 O O . LYS A 1 83 ? -2.062 -3.634 36.077 1.00 45.78 83 LYS A O 1
#

Secondary structure (DSSP, 8-state):
----------SSHHHHHHHHH--EEEEEE-TTS-SSSS---EEEESS-SSTTHHHHT---GGG-SEEEHHHHHHHHSPP----

Radius of gyration: 20.78 Å; Cα contacts (8 Å, |Δi|>4): 74; chains: 1; bounding box: 42×45×73 Å

pLDDT: mean 75.52, std 17.58, range [36.0, 93.88]

InterPro domains:
  IPR036265 HIT-like superfamily [G3DSA:3.30.428.10] (8-83)
  IPR036265 HIT-like superfamily [SSF54197] (24-79)